Protein AF-A0A2D5ZY08-F1 (afdb_monomer)

Secondary structure (DSSP, 8-state):
---------------------EEEEEE-SS-SSEEEEEEE---TT-BHHHHHHHHHHHTT--EEEETTEEEEETT---GGGGEEEEETTEEEEEEEEEEETTB--SS-GGGSB--TT-EEEEEEEEEEEETTEEEEEEEEGGGT--HHHHSSSSTT----

pLDDT: mean 87.52, std 16.47, range [40.16, 98.56]

Mean predicted aligned error: 8.01 Å

Structure (mmCIF, N/CA/C/O backbone):
data_AF-A0A2D5ZY08-F1
#
_entry.id   AF-A0A2D5ZY08-F1
#
loop_
_atom_site.group_PDB
_atom_site.id
_atom_site.type_symbol
_atom_site.label_atom_id
_atom_site.label_alt_id
_atom_site.label_comp_id
_atom_site.label_asym_id
_atom_site.label_entity_id
_atom_site.label_seq_id
_atom_site.pdbx_PDB_ins_code
_atom_site.Cartn_x
_atom_site.Cartn_y
_atom_site.Cartn_z
_atom_site.occupancy
_atom_site.B_iso_or_equiv
_atom_site.auth_seq_id
_atom_site.auth_comp_id
_atom_site.auth_asym_id
_atom_site.auth_atom_id
_atom_site.pdbx_PDB_model_num
ATOM 1 N N . MET A 1 1 ? -56.291 -23.934 51.535 1.00 43.03 1 MET A N 1
ATOM 2 C CA . MET A 1 1 ? -54.886 -24.110 51.101 1.00 43.03 1 MET A CA 1
ATOM 3 C C . MET A 1 1 ? -54.831 -23.891 49.599 1.00 43.03 1 MET A C 1
ATOM 5 O O . MET A 1 1 ? -55.378 -24.702 48.874 1.00 43.03 1 MET A O 1
ATOM 9 N N . GLY A 1 2 ? -54.254 -22.786 49.134 1.00 42.19 2 GLY A N 1
ATOM 10 C CA . GLY A 1 2 ? -54.136 -22.499 47.702 1.00 42.19 2 GLY A CA 1
ATOM 11 C C . GLY A 1 2 ? -53.189 -21.328 47.495 1.00 42.19 2 GLY A C 1
ATOM 12 O O . GLY A 1 2 ? -53.617 -20.180 47.498 1.00 42.19 2 GLY A O 1
ATOM 13 N N . ARG A 1 3 ? -51.884 -21.609 47.431 1.00 48.00 3 ARG A N 1
ATOM 14 C CA . ARG A 1 3 ? -50.867 -20.598 47.125 1.00 48.00 3 ARG A CA 1
ATOM 15 C C . ARG A 1 3 ? -50.801 -20.447 45.608 1.00 48.00 3 ARG A C 1
ATOM 17 O O . ARG A 1 3 ? -50.308 -21.338 44.925 1.00 48.00 3 ARG A O 1
ATOM 24 N N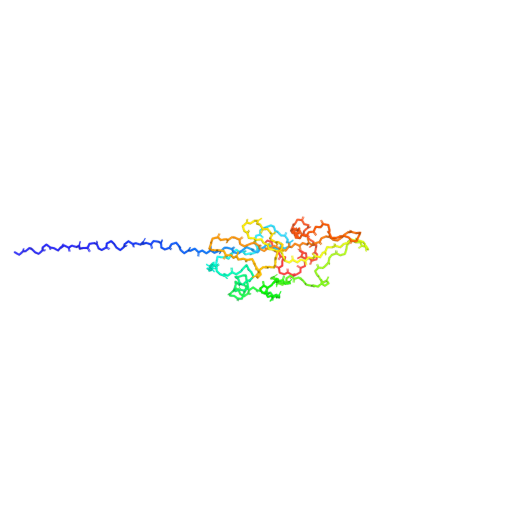 . LEU A 1 4 ? -51.321 -19.329 45.111 1.00 48.19 4 LEU A N 1
ATOM 25 C CA . LEU A 1 4 ? -51.149 -18.886 43.733 1.00 48.19 4 LEU A CA 1
ATOM 26 C C . LEU A 1 4 ? -49.683 -18.448 43.568 1.00 48.19 4 LEU A C 1
ATOM 28 O O . LEU A 1 4 ? -49.260 -17.442 44.135 1.00 48.19 4 LEU A O 1
ATOM 32 N N . LEU A 1 5 ? -48.889 -19.249 42.864 1.00 52.25 5 LEU A N 1
ATOM 33 C CA . LEU A 1 5 ? -47.515 -18.919 42.490 1.00 52.25 5 LEU A CA 1
ATOM 34 C C . LEU A 1 5 ? -47.573 -17.930 41.320 1.00 52.25 5 LEU A C 1
ATOM 36 O O . LEU A 1 5 ? -47.872 -18.310 40.192 1.00 52.25 5 LEU A O 1
ATOM 40 N N . VAL A 1 6 ? -47.336 -16.648 41.600 1.00 54.38 6 VAL A N 1
ATOM 41 C CA . VAL A 1 6 ? -47.184 -15.613 40.571 1.00 54.38 6 VAL A CA 1
ATOM 42 C C . VAL A 1 6 ? -45.759 -15.705 40.030 1.00 54.38 6 VAL A C 1
ATOM 44 O O . VAL A 1 6 ? -44.809 -15.245 40.659 1.00 54.38 6 VAL A O 1
ATOM 47 N N . THR A 1 7 ? -45.597 -16.350 38.878 1.00 60.62 7 THR A N 1
ATOM 48 C CA . THR A 1 7 ? -44.326 -16.398 38.150 1.00 60.62 7 THR A CA 1
ATOM 49 C C . THR A 1 7 ? -44.075 -15.034 37.508 1.00 60.62 7 THR A C 1
ATOM 51 O O . THR A 1 7 ? -44.665 -14.697 36.484 1.00 60.62 7 THR A O 1
ATOM 54 N N . VAL A 1 8 ? -43.211 -14.226 38.122 1.00 59.72 8 VAL A N 1
ATOM 55 C CA . VAL A 1 8 ? -42.710 -12.980 37.529 1.00 59.72 8 VAL A CA 1
ATOM 56 C C . VAL A 1 8 ? -41.759 -13.355 36.391 1.00 59.72 8 VAL A C 1
ATOM 58 O O . VAL A 1 8 ? -40.611 -13.727 36.624 1.00 59.72 8 VAL A O 1
ATOM 61 N N . PHE A 1 9 ? -42.247 -13.299 35.151 1.00 57.72 9 PHE A N 1
ATOM 62 C CA . PHE A 1 9 ? -41.409 -13.385 33.955 1.00 57.72 9 PHE A CA 1
ATOM 63 C C . PHE A 1 9 ? -40.593 -12.091 33.850 1.00 57.72 9 PHE A C 1
ATOM 65 O O . PHE A 1 9 ? -41.078 -11.060 33.385 1.00 57.72 9 PHE A O 1
ATOM 72 N N . LEU A 1 10 ? -39.352 -12.139 34.332 1.00 53.94 10 LEU A N 1
ATOM 73 C CA . LEU A 1 10 ? -38.370 -11.078 34.158 1.00 53.94 10 LEU A CA 1
ATOM 74 C C . LEU A 1 10 ? -37.969 -11.048 32.672 1.00 53.94 10 LEU A C 1
ATOM 76 O O . LEU A 1 10 ? -37.075 -11.772 32.241 1.00 53.94 10 LEU A O 1
ATOM 80 N N . PHE A 1 11 ? -38.670 -10.241 31.873 1.00 56.38 11 PHE A N 1
ATOM 81 C CA . PHE A 1 11 ? -38.268 -9.879 30.512 1.00 56.38 11 PHE A CA 1
ATOM 82 C C . PHE A 1 11 ? -36.993 -9.023 30.605 1.00 56.38 11 PHE A C 1
ATOM 84 O O . PHE A 1 11 ? -37.034 -7.794 30.598 1.00 56.38 11 PHE A O 1
ATOM 91 N N . VAL A 1 12 ? -35.841 -9.680 30.751 1.00 59.50 12 VAL A N 1
ATOM 92 C CA . VAL A 1 12 ? -34.530 -9.059 30.546 1.00 59.50 12 VAL A CA 1
ATOM 93 C C . VAL A 1 12 ? -34.438 -8.763 29.054 1.00 59.50 12 VAL A C 1
ATOM 95 O O . VAL A 1 12 ? -34.112 -9.630 28.246 1.00 59.50 12 VAL A O 1
ATOM 98 N N . GLY A 1 13 ? -34.826 -7.545 28.680 1.00 59.62 13 GLY A N 1
ATOM 99 C CA . GLY A 1 13 ? -34.659 -7.041 27.328 1.00 59.62 13 GLY A CA 1
ATOM 100 C C . GLY A 1 13 ? -33.182 -7.088 26.962 1.00 59.62 13 GLY A C 1
ATOM 101 O O . GLY A 1 13 ? -32.381 -6.330 27.506 1.00 59.62 13 GLY A O 1
ATOM 102 N N . LEU A 1 14 ? -32.825 -7.987 26.044 1.00 58.62 14 LEU A N 1
ATOM 103 C CA . LEU A 1 14 ? -31.557 -7.958 25.327 1.00 58.62 14 LEU A CA 1
ATOM 104 C C . LEU A 1 14 ? -31.530 -6.677 24.490 1.00 58.62 14 LEU A C 1
ATOM 106 O O . LEU A 1 14 ? -31.892 -6.669 23.315 1.00 58.62 14 LEU A O 1
ATOM 110 N N . ALA A 1 15 ? -31.137 -5.568 25.111 1.00 56.47 15 ALA A N 1
ATOM 111 C CA . ALA A 1 15 ? -30.698 -4.401 24.378 1.00 56.47 15 ALA A CA 1
ATOM 112 C C . ALA A 1 15 ? -29.447 -4.828 23.602 1.00 56.47 15 ALA A C 1
ATOM 114 O O . ALA A 1 15 ? -28.365 -4.960 24.174 1.00 56.47 15 ALA A O 1
ATOM 115 N N . SER A 1 16 ? -29.607 -5.116 22.307 1.00 56.06 16 SER A N 1
ATOM 116 C CA . SER A 1 16 ? -28.487 -5.298 21.388 1.00 56.06 16 SER A CA 1
ATOM 117 C C . SER A 1 16 ? -27.681 -4.005 21.368 1.00 56.06 16 SER A C 1
ATOM 119 O O . SER A 1 16 ? -27.991 -3.076 20.623 1.00 56.06 16 SER A O 1
ATOM 121 N N . VAL A 1 17 ? -26.642 -3.940 22.197 1.00 62.38 17 VAL A N 1
ATOM 122 C CA . VAL A 1 17 ? -25.547 -2.992 22.018 1.00 62.38 17 VAL A CA 1
ATOM 123 C C . VAL A 1 17 ? -24.971 -3.286 20.641 1.00 62.38 17 VAL A C 1
ATOM 125 O O . VAL A 1 17 ? -24.296 -4.294 20.440 1.00 62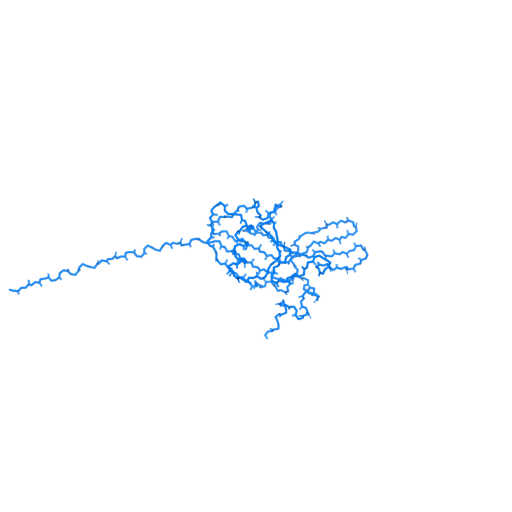.38 17 VAL A O 1
ATOM 128 N N . LYS A 1 18 ? -25.311 -2.445 19.661 1.00 57.12 18 LYS A N 1
ATOM 129 C CA . LYS A 1 18 ? -24.665 -2.469 18.353 1.00 57.12 18 LYS A CA 1
ATOM 130 C C . LYS A 1 18 ? -23.228 -2.019 18.579 1.00 57.12 18 LYS A C 1
ATOM 132 O O . LYS A 1 18 ? -22.954 -0.823 18.605 1.00 57.12 18 LYS A O 1
ATOM 137 N N . ALA A 1 19 ? -22.341 -2.980 18.821 1.00 66.94 19 ALA A N 1
ATOM 138 C CA . ALA A 1 19 ? -20.913 -2.740 18.772 1.00 66.94 19 ALA A CA 1
ATOM 139 C C . ALA A 1 19 ? -20.612 -2.201 17.373 1.00 66.94 19 ALA A C 1
ATOM 141 O O . ALA A 1 19 ? -20.900 -2.854 16.373 1.00 66.94 19 ALA A O 1
ATOM 142 N N . SER A 1 20 ? -20.153 -0.958 17.319 1.00 68.31 20 SER A N 1
ATOM 143 C CA . SER A 1 20 ? -19.713 -0.352 16.080 1.00 68.31 20 SER A CA 1
ATOM 144 C C . SER A 1 20 ? -18.218 -0.557 15.932 1.00 68.31 20 SER A C 1
ATOM 146 O O . SER A 1 20 ? -17.451 -0.285 16.859 1.00 68.31 20 SER A O 1
ATOM 148 N N . ALA A 1 21 ? -17.819 -1.011 14.757 1.00 84.00 21 ALA A N 1
ATOM 149 C CA . ALA A 1 21 ? -16.439 -1.236 14.401 1.00 84.00 21 ALA A CA 1
ATOM 150 C C . ALA A 1 21 ? -16.162 -0.651 13.016 1.00 84.00 21 ALA A C 1
ATOM 152 O O . ALA A 1 21 ? -17.068 -0.504 12.196 1.00 84.00 21 ALA A O 1
ATOM 153 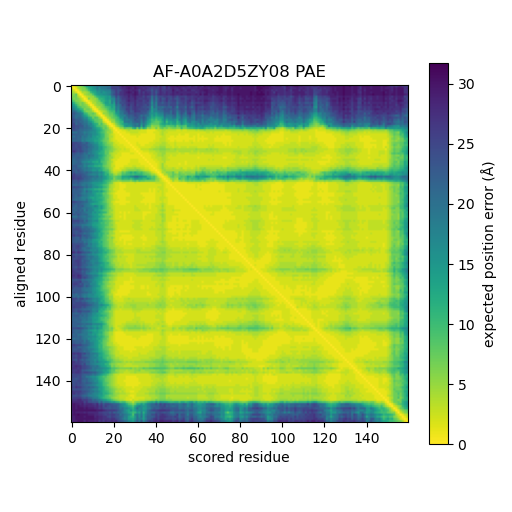N N . ALA A 1 22 ? -14.908 -0.284 12.785 1.00 92.06 22 ALA A N 1
ATOM 154 C CA . ALA A 1 22 ? -14.397 -0.011 11.454 1.00 92.06 22 ALA A CA 1
ATOM 155 C C . ALA A 1 22 ? -13.989 -1.330 10.785 1.00 92.06 22 ALA A C 1
ATOM 157 O O . ALA A 1 22 ? -13.690 -2.324 11.457 1.00 92.06 22 ALA A O 1
ATOM 158 N N . TRP A 1 23 ? -13.921 -1.324 9.458 1.00 95.44 23 TRP A N 1
ATOM 159 C CA . TRP A 1 23 ? -13.439 -2.462 8.678 1.00 95.44 23 TRP A CA 1
ATOM 160 C C . TRP A 1 23 ? -12.138 -2.108 7.984 1.00 95.44 23 TRP A C 1
ATOM 162 O O . TRP A 1 23 ? -12.066 -1.096 7.294 1.00 95.44 23 TRP A O 1
ATOM 172 N N . ILE A 1 24 ? -11.132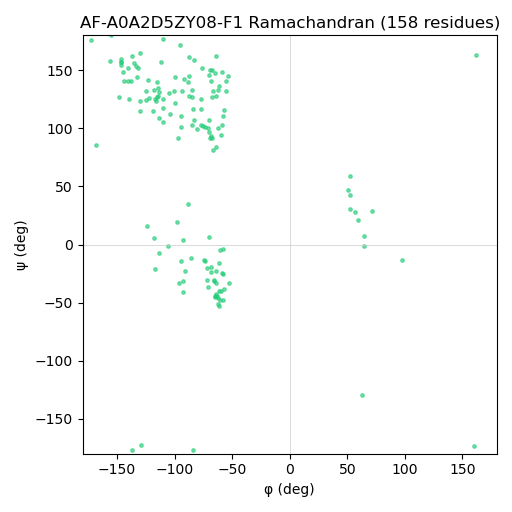 -2.970 8.109 1.00 97.31 24 ILE A N 1
ATOM 173 C CA . ILE A 1 24 ? -9.892 -2.877 7.339 1.00 97.31 24 ILE A CA 1
ATOM 174 C C . ILE A 1 24 ? -9.845 -4.014 6.332 1.00 97.31 24 ILE A C 1
ATOM 176 O O . ILE A 1 24 ? -9.954 -5.184 6.691 1.00 97.31 24 ILE A O 1
ATOM 180 N N . THR A 1 25 ? -9.674 -3.668 5.065 1.00 98.38 25 THR A N 1
ATOM 181 C CA . THR A 1 25 ? -9.523 -4.616 3.960 1.00 98.38 25 THR A CA 1
ATOM 182 C C . THR A 1 25 ? -8.124 -4.495 3.382 1.00 98.38 25 THR A C 1
ATOM 184 O O . THR A 1 25 ? -7.673 -3.385 3.119 1.00 98.38 25 THR A O 1
ATOM 187 N N . PHE A 1 26 ? -7.462 -5.622 3.129 1.00 98.31 26 PHE A N 1
ATOM 188 C CA . PHE A 1 26 ? -6.176 -5.647 2.429 1.00 98.31 26 PHE A CA 1
ATOM 189 C C . PHE A 1 26 ? -6.319 -6.366 1.091 1.00 98.31 26 PHE A C 1
ATOM 191 O O . PHE A 1 26 ? -6.774 -7.509 1.053 1.00 98.31 26 PHE A O 1
ATOM 198 N N . VAL A 1 27 ? -5.905 -5.727 -0.001 1.00 98.06 27 VAL A N 1
ATOM 199 C CA . VAL A 1 27 ? -5.916 -6.292 -1.358 1.00 98.06 27 VAL A CA 1
ATOM 200 C C . VAL A 1 27 ? -4.486 -6.403 -1.877 1.00 98.06 27 VAL A C 1
ATOM 202 O O . VAL A 1 27 ? -3.738 -5.429 -1.911 1.00 98.06 27 VAL A O 1
ATOM 205 N N . GLY A 1 28 ? -4.101 -7.617 -2.265 1.00 96.56 28 GLY A N 1
ATOM 206 C CA . GLY A 1 28 ? -2.748 -7.929 -2.713 1.00 96.56 28 GLY A CA 1
ATOM 207 C C . GLY A 1 28 ? -2.488 -7.625 -4.196 1.00 96.56 28 GLY A C 1
ATOM 208 O O . GLY A 1 28 ? -3.369 -7.155 -4.917 1.00 96.56 28 GLY A O 1
ATOM 209 N N . PRO A 1 29 ? -1.278 -7.947 -4.684 1.00 95.69 29 PRO A N 1
ATOM 210 C CA . PRO A 1 29 ? -0.852 -7.632 -6.048 1.00 95.69 29 PRO A CA 1
ATOM 211 C C . PRO A 1 29 ? -1.460 -8.486 -7.167 1.00 95.69 29 PRO A C 1
ATOM 213 O O . PRO A 1 29 ? -1.286 -8.137 -8.331 1.00 95.69 29 PRO A O 1
ATOM 216 N N . CYS A 1 30 ? -2.118 -9.609 -6.864 1.00 94.75 30 CYS A N 1
ATOM 217 C CA . CYS A 1 30 ? -2.392 -10.655 -7.866 1.00 94.75 30 CYS A CA 1
ATOM 218 C C . CYS A 1 30 ? -3.875 -10.913 -8.155 1.00 94.75 30 CYS A C 1
ATOM 220 O O . CYS A 1 30 ? -4.217 -11.449 -9.213 1.00 94.75 30 CYS A O 1
ATOM 222 N N . ASP A 1 31 ? -4.764 -10.530 -7.241 1.00 93.94 31 ASP A N 1
ATOM 223 C CA . ASP A 1 31 ? -6.208 -10.745 -7.342 1.00 93.94 31 ASP A CA 1
ATOM 224 C C . ASP A 1 31 ? -6.939 -9.547 -6.719 1.00 93.94 31 ASP A C 1
ATOM 226 O O . ASP A 1 31 ? -6.439 -8.933 -5.779 1.00 93.94 31 ASP A O 1
ATOM 230 N N . GLN A 1 32 ? -8.118 -9.214 -7.246 1.00 94.50 32 GLN A N 1
ATOM 231 C CA . GLN A 1 32 ? -8.993 -8.192 -6.668 1.00 94.50 32 GLN A CA 1
ATOM 232 C C . GLN A 1 32 ? -9.637 -8.674 -5.357 1.00 94.50 32 GLN A C 1
ATOM 234 O O . GLN A 1 32 ? -10.102 -7.865 -4.553 1.00 94.50 32 GLN A O 1
ATOM 239 N N . ARG A 1 33 ? -9.683 -9.992 -5.127 1.00 95.94 33 ARG A N 1
ATOM 240 C CA . ARG A 1 33 ? -10.167 -10.571 -3.873 1.00 95.94 33 ARG A CA 1
ATOM 241 C C . ARG A 1 33 ? -9.284 -10.129 -2.698 1.00 95.94 33 ARG A C 1
ATOM 243 O O . ARG A 1 33 ? -8.060 -10.251 -2.791 1.00 95.94 33 ARG A O 1
ATOM 250 N N . PRO A 1 34 ? -9.882 -9.685 -1.578 1.00 96.50 34 PRO A N 1
ATOM 251 C CA . PRO A 1 34 ? -9.125 -9.362 -0.379 1.00 96.50 34 PRO A CA 1
ATOM 252 C C . PRO A 1 34 ? -8.260 -10.528 0.102 1.00 96.50 34 PRO A C 1
ATOM 254 O O . PRO A 1 34 ? -8.694 -11.684 0.113 1.00 96.50 34 PRO A O 1
ATOM 257 N N . LEU A 1 35 ? -7.050 -10.204 0.554 1.00 95.75 35 LEU A N 1
ATOM 258 C CA . LEU A 1 35 ? -6.208 -11.104 1.338 1.00 95.75 35 LEU A CA 1
ATOM 259 C C . LEU A 1 35 ? -6.873 -11.391 2.684 1.00 95.75 35 LEU A C 1
ATOM 261 O O . LEU A 1 35 ? -6.942 -12.545 3.103 1.00 95.75 35 LEU A O 1
ATOM 265 N N . THR A 1 36 ? -7.390 -10.338 3.323 1.00 96.38 36 THR A N 1
ATOM 266 C CA . THR A 1 36 ? -8.164 -10.412 4.562 1.00 96.38 36 THR A CA 1
ATOM 267 C C . THR A 1 36 ? -9.074 -9.192 4.717 1.00 96.38 36 THR A C 1
ATOM 269 O O . THR A 1 36 ? -8.828 -8.134 4.125 1.00 96.38 36 THR A O 1
ATOM 272 N N . VAL A 1 37 ? -10.123 -9.361 5.521 1.00 97.19 37 VAL A N 1
ATOM 273 C CA . VAL A 1 37 ? -11.041 -8.311 5.971 1.00 97.19 37 VAL A CA 1
ATOM 274 C C . VAL A 1 37 ? -11.161 -8.451 7.483 1.00 97.19 37 VAL A C 1
ATOM 276 O O . VAL A 1 37 ? -11.499 -9.527 7.972 1.00 97.19 37 VAL A O 1
ATOM 279 N N . ILE A 1 38 ? -10.856 -7.387 8.219 1.00 95.69 38 ILE A N 1
ATOM 280 C CA . ILE A 1 38 ? -10.793 -7.399 9.681 1.00 95.69 38 ILE A CA 1
ATOM 281 C C . ILE A 1 38 ? -11.709 -6.311 10.221 1.00 95.69 38 ILE A C 1
ATOM 283 O O . ILE A 1 38 ? -11.572 -5.139 9.877 1.00 95.69 38 ILE A O 1
ATOM 287 N N . GLU A 1 39 ? -12.629 -6.709 11.088 1.00 94.25 39 GLU A N 1
ATOM 288 C CA . GLU A 1 39 ? -13.436 -5.794 11.883 1.00 94.25 39 GLU A CA 1
ATOM 289 C C . GLU A 1 39 ? -12.657 -5.397 13.142 1.00 94.25 39 GLU A C 1
ATOM 291 O O . GLU A 1 39 ? -12.054 -6.240 13.814 1.00 94.25 39 GLU A O 1
ATOM 296 N N . THR A 1 40 ? -12.616 -4.104 13.456 1.00 90.25 40 THR A N 1
ATOM 297 C CA . THR A 1 40 ? -11.873 -3.602 14.611 1.00 90.25 40 THR A CA 1
ATOM 298 C C . THR A 1 40 ? -12.593 -2.435 15.278 1.00 90.25 40 THR A C 1
ATOM 300 O O . THR A 1 40 ? -13.120 -1.565 14.583 1.00 90.25 40 THR A O 1
ATO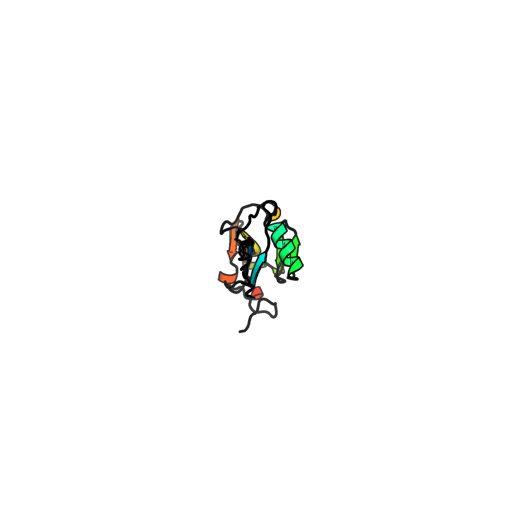M 303 N N . PRO A 1 41 ? -12.600 -2.357 16.621 1.00 86.06 41 PRO A N 1
ATOM 304 C CA . PRO A 1 41 ? -13.068 -1.160 17.304 1.00 86.06 41 PRO A CA 1
ATOM 305 C C . PRO A 1 41 ? -12.293 0.062 16.803 1.00 86.06 41 PRO A C 1
ATOM 307 O O . PRO A 1 41 ? -11.064 0.024 16.718 1.00 86.06 41 PRO A O 1
ATOM 310 N N . ALA A 1 42 ? -13.019 1.127 16.477 1.00 81.06 42 ALA A N 1
ATOM 311 C CA . ALA A 1 42 ? -12.450 2.430 16.169 1.00 81.06 42 ALA A CA 1
ATOM 312 C C . ALA A 1 42 ? -12.959 3.442 17.196 1.00 81.06 42 ALA A C 1
ATOM 314 O O . ALA A 1 42 ? -14.152 3.491 17.515 1.00 81.06 42 ALA A O 1
ATOM 315 N N . HIS A 1 43 ? -12.039 4.239 17.727 1.00 78.25 43 HIS A N 1
ATOM 316 C CA . HIS A 1 43 ? -12.360 5.404 18.538 1.00 78.25 43 HIS A CA 1
ATOM 317 C C . HIS A 1 43 ? -12.245 6.637 17.644 1.00 78.25 43 HIS A C 1
ATOM 319 O O . HIS A 1 43 ? -11.359 6.691 16.799 1.00 78.25 43 HIS A O 1
ATOM 325 N N . SER A 1 44 ? -13.101 7.640 17.845 1.00 66.25 44 SER A N 1
ATOM 326 C CA . SER A 1 44 ? -13.168 8.848 17.003 1.00 66.25 44 SER A CA 1
ATOM 327 C C . SER A 1 44 ? -11.880 9.688 16.968 1.00 66.25 44 SER A C 1
ATOM 329 O O . SER A 1 44 ? -11.816 10.686 16.261 1.00 66.25 44 SER A O 1
ATOM 331 N N . THR A 1 45 ? -10.868 9.330 17.759 1.00 77.62 45 THR A N 1
ATOM 332 C CA . THR A 1 45 ? -9.559 9.993 17.821 1.00 77.62 45 THR A CA 1
ATOM 333 C C . THR A 1 45 ? -8.443 9.190 17.152 1.00 77.62 45 THR A C 1
ATOM 335 O O . THR A 1 45 ? -7.296 9.627 17.170 1.00 77.62 45 THR A O 1
ATOM 338 N N . SER A 1 46 ? -8.728 8.000 16.621 1.00 89.38 46 SER A N 1
ATOM 339 C CA . SER A 1 46 ? -7.716 7.142 16.004 1.00 89.38 46 SER A CA 1
ATOM 340 C C . SER A 1 46 ? -7.550 7.469 14.518 1.00 89.38 46 SER A C 1
ATOM 342 O O . SER A 1 46 ? -8.526 7.703 13.810 1.00 89.38 46 SER A O 1
ATOM 344 N N . SER A 1 47 ? -6.308 7.471 14.036 1.00 96.06 47 SER A N 1
ATOM 345 C CA . SER A 1 47 ? -5.993 7.656 12.617 1.00 96.06 47 SER A CA 1
ATOM 346 C C . SER A 1 47 ? -6.014 6.332 11.849 1.00 96.06 47 SER A C 1
ATOM 348 O O . SER A 1 47 ? -5.890 5.254 12.442 1.00 96.06 47 SER A O 1
ATOM 350 N N . ALA A 1 48 ? -6.118 6.387 10.519 1.00 96.69 48 ALA A N 1
ATOM 351 C CA . ALA A 1 48 ? -6.051 5.200 9.666 1.00 96.69 48 ALA A CA 1
ATOM 352 C C . ALA A 1 48 ? -4.743 4.423 9.886 1.00 96.69 48 ALA A C 1
ATOM 354 O O . ALA A 1 48 ? -4.751 3.190 9.945 1.00 96.69 48 ALA A O 1
ATOM 355 N N . GLY A 1 49 ? -3.637 5.144 10.076 1.00 97.56 49 GLY A N 1
ATOM 356 C CA . GLY A 1 49 ? -2.326 4.593 10.406 1.00 97.56 49 GLY A CA 1
ATOM 357 C C . GLY A 1 49 ? -2.307 3.837 11.731 1.00 97.56 49 GLY A C 1
ATOM 358 O O . GLY A 1 49 ? -1.921 2.667 11.758 1.00 97.56 49 GLY A O 1
ATOM 359 N N . ALA A 1 50 ? -2.777 4.473 12.808 1.00 96.88 50 ALA A N 1
ATOM 360 C CA . ALA A 1 50 ? -2.804 3.890 14.150 1.00 96.88 50 ALA A CA 1
ATOM 361 C C . ALA A 1 50 ? -3.660 2.618 14.214 1.00 96.88 50 ALA A C 1
ATOM 363 O O . ALA A 1 50 ? -3.217 1.581 14.717 1.00 96.88 50 ALA A O 1
ATOM 364 N N . ILE A 1 51 ? -4.875 2.666 13.652 1.00 95.94 51 ILE A N 1
ATOM 365 C CA . ILE A 1 51 ? -5.774 1.503 13.639 1.00 95.94 51 ILE A CA 1
ATOM 366 C C . ILE A 1 51 ? -5.157 0.373 12.806 1.00 95.94 51 ILE A C 1
ATOM 368 O O . ILE A 1 51 ? -5.177 -0.784 13.231 1.00 95.94 51 ILE A O 1
ATOM 372 N N . THR A 1 52 ? -4.569 0.688 11.648 1.00 97.69 52 THR A N 1
ATOM 373 C CA . THR A 1 52 ? -3.920 -0.323 10.800 1.00 97.69 52 THR A CA 1
ATOM 374 C C . THR A 1 52 ? -2.751 -0.985 11.525 1.00 97.69 52 THR A C 1
ATOM 376 O O . THR A 1 52 ? -2.676 -2.212 11.543 1.00 97.69 52 THR A O 1
ATOM 379 N N . LEU A 1 53 ? -1.876 -0.208 12.174 1.00 97.94 53 LEU A N 1
ATOM 380 C CA . LEU A 1 53 ? -0.736 -0.741 12.924 1.00 97.94 53 LEU A CA 1
ATOM 381 C C . LEU A 1 53 ? -1.193 -1.704 14.029 1.00 97.94 53 LEU A C 1
ATOM 383 O O . LEU A 1 53 ? -0.688 -2.824 14.116 1.00 97.94 53 LEU A O 1
ATOM 387 N N . ALA A 1 54 ? -2.195 -1.305 14.818 1.00 96.25 54 ALA A N 1
ATOM 388 C CA . ALA A 1 54 ? -2.756 -2.147 15.871 1.00 96.25 54 ALA A CA 1
ATOM 389 C C . ALA A 1 54 ? -3.361 -3.448 15.313 1.00 96.25 54 ALA A C 1
ATOM 391 O O . ALA A 1 54 ? -3.187 -4.521 15.896 1.00 96.25 54 ALA A O 1
ATOM 392 N N . VAL A 1 55 ? -4.048 -3.375 14.167 1.00 96.69 55 VAL A N 1
ATOM 393 C CA . VAL A 1 55 ? -4.613 -4.551 13.489 1.00 96.69 55 VAL A CA 1
ATOM 394 C C . VAL A 1 55 ? -3.520 -5.497 13.001 1.00 96.69 55 VAL A C 1
ATOM 396 O O . VAL A 1 55 ? -3.641 -6.702 13.225 1.00 96.69 55 VAL A O 1
ATOM 399 N N . LEU A 1 56 ? -2.463 -4.980 12.372 1.00 97.94 56 LEU A N 1
ATOM 400 C CA . LEU A 1 56 ? -1.354 -5.795 11.872 1.00 97.94 56 LEU A CA 1
ATOM 401 C C . LEU A 1 56 ? -0.617 -6.501 13.018 1.00 97.94 56 LEU A C 1
ATOM 403 O O . LEU A 1 56 ? -0.385 -7.705 12.932 1.00 97.94 56 LEU A O 1
ATOM 407 N N . GLN A 1 57 ? -0.339 -5.785 14.114 1.00 97.56 57 GLN A N 1
ATOM 408 C CA . GLN A 1 57 ? 0.293 -6.344 15.315 1.00 97.56 57 GLN A CA 1
ATOM 409 C C . GLN A 1 57 ? -0.570 -7.427 15.973 1.00 97.56 57 GLN A C 1
ATOM 411 O O . GLN A 1 57 ? -0.091 -8.532 16.211 1.00 97.56 57 GLN A O 1
ATOM 416 N N . ARG A 1 58 ? -1.853 -7.139 16.233 1.00 96.62 58 ARG A N 1
ATOM 417 C CA . ARG A 1 58 ? -2.778 -8.085 16.884 1.00 96.62 58 ARG A CA 1
ATOM 418 C C . ARG A 1 58 ? -3.031 -9.338 16.047 1.00 96.62 58 ARG A C 1
ATOM 420 O O . ARG A 1 58 ? -3.295 -10.394 16.609 1.00 96.62 58 ARG A O 1
ATOM 427 N N . SER A 1 59 ? -3.020 -9.202 14.723 1.00 96.19 59 SER A N 1
ATOM 428 C CA . SER A 1 59 ? -3.312 -10.304 13.797 1.00 96.19 59 SER A CA 1
ATOM 429 C C . SER A 1 59 ? -2.055 -11.048 13.343 1.00 96.19 59 SER A C 1
ATOM 431 O O . SER A 1 59 ? -2.163 -11.908 12.475 1.00 96.19 59 SER A O 1
ATOM 433 N N . GLU A 1 60 ? -0.882 -10.684 13.875 1.00 97.31 60 GLU A N 1
ATOM 434 C CA . GLU A 1 60 ? 0.422 -11.259 13.516 1.00 97.31 60 GLU A CA 1
ATOM 435 C C . GLU A 1 60 ? 0.696 -11.246 11.998 1.00 97.31 60 GLU A C 1
ATOM 437 O O . GLU A 1 60 ? 1.387 -12.106 11.451 1.00 97.31 60 GLU A O 1
ATOM 442 N N . ILE A 1 61 ? 0.153 -10.249 11.289 1.00 96.75 61 ILE A N 1
ATOM 443 C CA . ILE A 1 61 ? 0.408 -10.066 9.858 1.00 96.75 61 ILE A CA 1
ATOM 444 C C . ILE A 1 61 ? 1.801 -9.447 9.727 1.00 96.75 61 ILE A C 1
ATOM 446 O O . ILE A 1 61 ? 2.028 -8.392 10.311 1.00 96.75 61 ILE A O 1
ATOM 450 N N . PRO A 1 62 ? 2.737 -10.032 8.959 1.00 97.00 62 PRO A N 1
ATOM 451 C CA . PRO A 1 62 ? 4.078 -9.476 8.833 1.00 97.00 62 PRO A CA 1
ATOM 452 C C . PRO A 1 62 ? 4.037 -8.127 8.108 1.00 97.00 62 PRO A C 1
ATOM 454 O O . PRO A 1 62 ? 3.419 -8.004 7.045 1.00 97.00 62 PRO A O 1
ATOM 457 N N . PHE A 1 63 ? 4.717 -7.124 8.663 1.00 98.12 63 PHE A N 1
ATOM 458 C CA . PHE A 1 63 ? 4.789 -5.782 8.091 1.00 98.12 63 PHE A CA 1
ATOM 459 C C . PHE A 1 63 ? 6.135 -5.100 8.365 1.00 98.12 63 PHE A C 1
ATOM 461 O O . PHE A 1 63 ? 6.856 -5.456 9.295 1.00 98.12 63 PHE A O 1
ATOM 468 N N . VAL A 1 64 ? 6.445 -4.084 7.558 1.00 98.25 64 VAL A N 1
ATOM 469 C CA . VAL A 1 64 ? 7.535 -3.123 7.776 1.00 98.25 64 VAL A CA 1
ATOM 470 C C . VAL A 1 64 ? 6.950 -1.728 7.605 1.00 98.25 64 VAL A C 1
ATOM 472 O O . VAL A 1 64 ? 6.510 -1.374 6.510 1.00 98.25 64 VAL A O 1
ATOM 475 N N . GLY A 1 65 ? 6.921 -0.938 8.675 1.00 97.69 65 GLY A N 1
ATOM 476 C CA . GLY A 1 65 ? 6.344 0.403 8.644 1.00 97.69 65 GLY A CA 1
ATOM 477 C C . GLY A 1 65 ? 5.969 0.943 10.015 1.00 97.69 65 GLY A C 1
ATOM 478 O O . GLY A 1 65 ? 6.256 0.333 11.046 1.00 97.69 65 GLY A O 1
ATOM 479 N N . THR A 1 66 ? 5.312 2.095 9.998 1.00 98.19 66 THR A N 1
ATOM 480 C CA . THR A 1 66 ? 4.775 2.797 11.169 1.00 98.19 66 THR A CA 1
ATOM 481 C C . THR A 1 66 ? 3.375 3.316 10.840 1.00 98.19 66 THR A C 1
ATOM 483 O O . THR A 1 66 ? 2.867 3.112 9.739 1.00 98.19 66 THR A O 1
ATOM 486 N N . GLU A 1 67 ? 2.738 4.034 11.762 1.00 97.88 67 GLU A N 1
ATOM 487 C CA . GLU A 1 67 ? 1.451 4.688 11.488 1.00 97.88 67 GLU A CA 1
ATOM 488 C C . GLU A 1 67 ? 1.529 5.679 10.312 1.00 97.88 67 GLU A C 1
ATOM 490 O O . GLU A 1 67 ? 0.527 5.927 9.643 1.00 97.88 67 GLU A O 1
ATOM 495 N N . GLN A 1 68 ? 2.716 6.226 10.016 1.00 98.00 68 GLN A N 1
ATOM 496 C CA . GLN A 1 68 ? 2.914 7.111 8.869 1.00 98.00 68 GLN A CA 1
ATOM 497 C C . GLN A 1 68 ? 2.788 6.379 7.529 1.00 98.00 68 GLN A C 1
ATOM 499 O O . GLN A 1 68 ? 2.495 7.012 6.521 1.00 98.00 68 GLN A O 1
ATOM 504 N N . GLY A 1 69 ? 2.994 5.064 7.493 1.00 97.69 69 GLY A N 1
ATOM 505 C CA . GLY A 1 69 ? 2.896 4.281 6.271 1.00 97.69 69 GLY A CA 1
ATOM 506 C C . GLY A 1 69 ? 3.589 2.9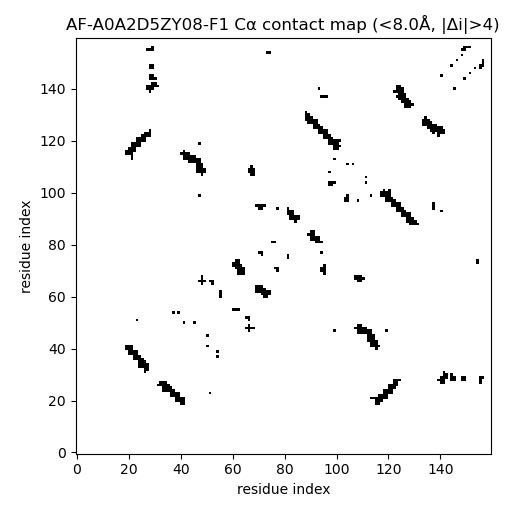30 6.379 1.00 97.69 69 GLY A C 1
ATOM 507 O O . GLY A 1 69 ? 4.439 2.696 7.242 1.00 97.69 69 GLY A O 1
ATOM 508 N N . PHE A 1 70 ? 3.237 2.039 5.456 1.00 98.25 70 PHE A N 1
ATOM 509 C CA . PHE A 1 70 ? 3.739 0.671 5.424 1.00 98.25 70 PHE A CA 1
ATOM 510 C C . PHE A 1 70 ? 4.498 0.419 4.127 1.00 98.25 70 PHE A C 1
ATOM 512 O O . PHE A 1 70 ? 3.922 0.420 3.042 1.00 98.25 70 PHE A O 1
ATOM 519 N N . ALA A 1 71 ? 5.803 0.181 4.248 1.00 97.06 71 ALA A N 1
ATOM 520 C CA . ALA A 1 71 ? 6.637 -0.237 3.128 1.00 97.06 71 ALA A CA 1
ATOM 521 C C . ALA A 1 71 ? 6.311 -1.681 2.718 1.00 97.06 71 ALA A C 1
ATOM 523 O O . ALA A 1 71 ? 6.295 -2.005 1.533 1.00 97.06 71 ALA A O 1
ATOM 524 N N . SER A 1 72 ? 6.008 -2.543 3.694 1.00 97.75 72 SER A N 1
ATOM 525 C CA . SER A 1 72 ? 5.630 -3.935 3.456 1.00 97.75 72 SER A CA 1
ATOM 526 C C . SER A 1 72 ? 4.471 -4.362 4.345 1.00 97.75 72 SER A C 1
ATOM 528 O O . SER A 1 72 ? 4.436 -4.018 5.524 1.00 97.75 72 SER A O 1
ATOM 530 N N . ILE A 1 73 ? 3.554 -5.146 3.782 1.00 97.88 73 ILE A N 1
ATOM 531 C CA . ILE A 1 73 ? 2.491 -5.881 4.476 1.00 97.88 73 ILE A CA 1
ATOM 532 C C . ILE A 1 73 ? 2.393 -7.238 3.772 1.00 97.88 73 ILE A C 1
ATOM 534 O O . ILE A 1 73 ? 2.537 -7.302 2.552 1.00 97.88 73 ILE A O 1
ATOM 538 N N . PHE A 1 74 ? 2.193 -8.329 4.514 1.00 96.06 74 PHE A N 1
ATOM 539 C CA . PHE A 1 74 ? 2.217 -9.704 3.983 1.00 96.06 74 PHE A CA 1
ATOM 540 C C . PHE A 1 74 ? 3.556 -10.091 3.327 1.00 96.06 74 PHE A C 1
ATOM 542 O O . PHE A 1 74 ? 3.609 -11.007 2.512 1.00 96.06 74 PHE A O 1
ATOM 549 N N . GLY A 1 75 ? 4.647 -9.391 3.658 1.00 93.88 75 GLY A N 1
ATOM 550 C CA . GLY A 1 75 ? 5.962 -9.647 3.068 1.00 93.88 75 GLY A CA 1
ATOM 551 C C . GLY A 1 75 ? 6.086 -9.212 1.605 1.00 93.88 75 GLY A C 1
ATOM 552 O O . GLY A 1 75 ? 6.856 -9.811 0.857 1.00 93.88 75 GLY A O 1
ATOM 553 N N . THR A 1 76 ? 5.337 -8.192 1.167 1.00 95.19 76 THR A N 1
ATOM 554 C CA . THR A 1 76 ? 5.583 -7.563 -0.141 1.00 95.19 76 THR A CA 1
ATOM 555 C C . THR A 1 76 ? 7.010 -7.011 -0.216 1.00 95.19 76 THR A C 1
ATOM 557 O O . THR A 1 76 ? 7.525 -6.553 0.813 1.00 95.19 76 THR A O 1
ATOM 560 N N . PRO A 1 77 ? 7.640 -7.002 -1.404 1.00 94.94 77 PRO A N 1
ATOM 561 C CA . PRO A 1 77 ? 8.984 -6.462 -1.562 1.00 94.94 77 PRO A CA 1
ATOM 562 C C . PRO A 1 77 ? 9.029 -4.960 -1.267 1.00 94.94 77 PRO A C 1
ATOM 564 O O . PRO A 1 77 ? 7.999 -4.276 -1.264 1.00 94.94 77 PRO A O 1
ATOM 567 N N . THR A 1 78 ? 10.240 -4.459 -1.030 1.00 94.06 78 THR A N 1
ATOM 568 C CA . THR A 1 78 ? 10.529 -3.052 -0.736 1.00 94.06 78 THR A CA 1
ATOM 569 C C . THR A 1 78 ? 11.765 -2.583 -1.504 1.00 94.06 78 THR A C 1
ATOM 571 O O . THR A 1 78 ? 12.577 -3.387 -1.962 1.00 94.06 78 THR A O 1
ATOM 574 N N . GLY A 1 79 ? 11.930 -1.265 -1.632 1.00 92.75 79 GLY A N 1
ATOM 575 C CA . GLY A 1 79 ? 13.108 -0.675 -2.267 1.00 92.75 79 GLY A CA 1
ATOM 576 C C . GLY A 1 79 ? 13.239 -1.074 -3.738 1.00 92.75 79 GLY A C 1
ATOM 577 O O . GLY A 1 79 ? 12.295 -0.940 -4.511 1.00 92.75 79 GLY A O 1
ATOM 578 N N . MET A 1 80 ? 14.420 -1.553 -4.132 1.00 91.94 80 MET A N 1
ATOM 579 C CA . MET A 1 80 ? 14.679 -1.967 -5.517 1.00 91.94 80 MET A CA 1
ATOM 580 C C . MET A 1 80 ? 13.854 -3.191 -5.932 1.00 91.94 80 MET A C 1
ATOM 582 O O . MET A 1 80 ? 13.454 -3.282 -7.089 1.00 91.94 80 MET A O 1
ATOM 586 N N . ASP A 1 81 ? 13.546 -4.090 -4.994 1.00 92.94 81 ASP A N 1
ATOM 587 C CA . ASP A 1 81 ? 12.792 -5.319 -5.273 1.00 92.94 81 ASP A CA 1
ATOM 588 C C . ASP A 1 81 ? 11.301 -5.044 -5.529 1.00 92.94 81 ASP A C 1
ATOM 590 O O . ASP A 1 81 ? 10.575 -5.910 -6.019 1.00 92.94 81 ASP A O 1
ATOM 594 N N . SER A 1 82 ? 10.822 -3.839 -5.198 1.00 94.44 82 SER A N 1
ATOM 595 C CA . SER A 1 82 ? 9.469 -3.371 -5.507 1.00 94.44 82 SER A CA 1
ATOM 596 C C . SER A 1 82 ? 9.417 -2.501 -6.764 1.00 94.44 82 SER A C 1
ATOM 598 O O . SER A 1 82 ? 8.461 -1.746 -6.936 1.00 94.44 82 SER A O 1
ATOM 600 N N . MET A 1 83 ? 10.419 -2.569 -7.643 1.00 95.00 83 MET A N 1
ATOM 601 C CA . MET A 1 83 ? 10.425 -1.830 -8.908 1.00 95.00 83 MET A CA 1
ATOM 602 C C . MET A 1 83 ? 10.385 -2.753 -10.126 1.00 95.00 83 MET A C 1
ATOM 604 O O . MET A 1 83 ? 11.063 -3.775 -10.181 1.00 95.00 83 MET A O 1
ATOM 608 N N . GLU A 1 84 ? 9.609 -2.357 -11.134 1.00 95.25 84 GLU A N 1
ATOM 609 C CA . GLU A 1 84 ? 9.584 -2.980 -12.461 1.00 95.25 84 GLU A CA 1
ATOM 610 C C . GLU A 1 84 ? 10.135 -1.976 -13.473 1.00 95.25 84 GLU A C 1
ATOM 612 O O . GLU A 1 84 ? 9.489 -0.972 -13.776 1.00 95.25 84 GLU A O 1
ATOM 617 N N . VAL A 1 85 ? 11.339 -2.236 -13.983 1.00 95.25 85 VAL A N 1
ATOM 618 C CA . VAL A 1 85 ? 11.946 -1.442 -15.058 1.00 95.25 85 VAL A CA 1
ATOM 619 C C . VAL A 1 85 ? 11.417 -1.963 -16.391 1.00 95.25 85 VAL A C 1
ATOM 621 O O . VAL A 1 85 ? 11.648 -3.120 -16.741 1.00 95.25 85 VAL A O 1
ATOM 624 N N . ILE A 1 86 ? 10.685 -1.118 -17.117 1.00 95.38 86 ILE A N 1
ATOM 625 C CA . ILE A 1 86 ? 10.091 -1.456 -18.418 1.00 95.38 86 ILE A CA 1
ATOM 626 C C . ILE A 1 86 ? 11.048 -1.051 -19.550 1.00 95.38 86 ILE A C 1
ATOM 628 O O . ILE A 1 86 ? 11.224 -1.804 -20.508 1.00 95.38 86 ILE A O 1
ATOM 632 N N . SER A 1 87 ? 11.677 0.119 -19.429 1.00 97.00 87 SER A N 1
ATOM 633 C CA . SER A 1 87 ? 12.696 0.661 -20.340 1.00 97.00 87 SER A CA 1
ATOM 634 C C . SER A 1 87 ? 13.592 1.663 -19.599 1.00 97.00 87 SER A C 1
ATOM 636 O O . SER A 1 87 ? 13.373 1.948 -18.423 1.00 97.00 87 SER A O 1
ATOM 638 N N . ASP A 1 88 ? 14.574 2.243 -20.297 1.00 95.69 88 ASP A N 1
ATOM 639 C CA . ASP A 1 88 ? 15.458 3.290 -19.757 1.00 95.69 88 ASP A CA 1
ATOM 640 C C . ASP A 1 88 ? 14.699 4.545 -19.279 1.00 95.69 88 ASP A C 1
ATOM 642 O O . ASP A 1 88 ? 15.194 5.289 -18.434 1.00 95.69 88 ASP A O 1
ATOM 646 N N . ASP A 1 89 ? 13.498 4.791 -19.813 1.00 97.19 89 ASP A N 1
ATOM 647 C CA . ASP A 1 89 ? 12.655 5.951 -19.512 1.00 97.19 89 ASP A CA 1
ATOM 648 C C . ASP A 1 89 ? 11.303 5.594 -18.871 1.00 97.19 89 ASP A C 1
ATOM 650 O O . ASP A 1 89 ? 10.476 6.489 -18.683 1.00 97.19 89 ASP A O 1
ATOM 654 N N . GLU A 1 90 ? 11.052 4.325 -18.533 1.00 98.00 90 GLU A N 1
ATOM 655 C CA . GLU A 1 90 ? 9.770 3.861 -17.995 1.00 98.00 90 GLU A CA 1
ATOM 656 C C . GLU A 1 90 ? 9.958 2.835 -16.870 1.00 98.00 90 GLU A C 1
ATOM 658 O O . GLU A 1 90 ? 10.581 1.786 -17.046 1.00 98.00 90 GLU A O 1
ATOM 663 N N . MET A 1 91 ? 9.364 3.112 -15.706 1.00 96.81 91 MET A N 1
ATOM 664 C CA . MET A 1 91 ? 9.373 2.192 -14.567 1.00 96.81 91 MET A CA 1
ATOM 665 C C . MET A 1 91 ? 8.092 2.285 -13.741 1.00 96.81 91 MET A C 1
ATOM 667 O O . MET A 1 91 ? 7.407 3.314 -13.723 1.00 96.81 91 MET A O 1
ATOM 671 N N . LEU A 1 92 ? 7.795 1.210 -13.018 1.00 97.69 92 LEU A N 1
ATOM 672 C CA . LEU A 1 92 ? 6.730 1.161 -12.024 1.00 97.69 92 LEU A CA 1
ATOM 673 C C . LEU A 1 92 ? 7.336 0.970 -10.637 1.00 97.69 92 LEU A C 1
ATOM 675 O O . LEU A 1 92 ? 8.100 0.031 -10.420 1.00 97.69 92 LEU A O 1
ATOM 679 N N . ALA A 1 93 ? 6.963 1.837 -9.700 1.00 97.12 93 ALA A N 1
ATOM 680 C CA . ALA A 1 93 ? 7.337 1.718 -8.296 1.00 97.12 93 ALA A CA 1
ATOM 681 C C . ALA A 1 93 ? 6.136 1.210 -7.499 1.00 97.12 93 ALA A C 1
ATOM 683 O O . ALA A 1 93 ? 5.126 1.908 -7.381 1.00 97.12 93 ALA A O 1
ATOM 684 N N . TYR A 1 94 ? 6.230 -0.013 -6.985 1.00 97.75 94 TYR A N 1
ATOM 685 C CA . TYR A 1 94 ? 5.158 -0.674 -6.253 1.00 97.75 94 TYR A CA 1
ATOM 686 C C . TYR A 1 94 ? 5.185 -0.341 -4.761 1.00 97.75 94 TYR A C 1
ATOM 688 O O . TYR A 1 94 ? 6.248 -0.212 -4.155 1.00 97.75 94 TYR A O 1
ATOM 696 N N . GLY A 1 95 ? 4.002 -0.243 -4.159 1.00 97.12 95 GLY A N 1
ATOM 697 C CA . GLY A 1 95 ? 3.842 0.067 -2.743 1.00 97.12 95 GLY A CA 1
ATOM 698 C C . GLY A 1 95 ? 2.398 -0.045 -2.268 1.00 97.12 95 GLY A C 1
ATOM 699 O O . GLY A 1 95 ? 1.477 -0.306 -3.046 1.00 97.12 95 GLY A O 1
ATOM 700 N N . TRP A 1 96 ? 2.203 0.142 -0.966 1.00 97.94 96 TRP A N 1
ATOM 701 C CA . TRP A 1 96 ? 0.884 0.118 -0.345 1.00 97.94 96 TRP A CA 1
ATOM 702 C C . TRP A 1 96 ? 0.226 1.493 -0.393 1.00 97.94 96 TRP A C 1
ATOM 704 O O . TRP A 1 96 ? 0.790 2.483 0.065 1.00 97.94 96 TRP A O 1
ATOM 714 N N . CYS A 1 97 ? -0.995 1.521 -0.910 1.00 97.88 97 CYS A N 1
ATOM 715 C CA . CYS A 1 97 ? -1.868 2.684 -0.914 1.00 97.88 97 CYS A CA 1
ATOM 716 C C . CYS A 1 97 ? -3.066 2.443 -0.005 1.00 97.88 97 CYS A C 1
ATOM 718 O O . CYS A 1 97 ? -3.426 1.287 0.244 1.00 97.88 97 CYS A O 1
ATOM 720 N N . PHE A 1 98 ? -3.681 3.523 0.473 1.00 98.25 98 PHE A N 1
ATOM 721 C CA . PHE A 1 98 ? -4.838 3.442 1.351 1.00 98.25 98 PHE A CA 1
ATOM 722 C C . PHE A 1 98 ? -5.950 4.408 0.953 1.00 98.25 98 PHE A C 1
ATOM 724 O O . PHE A 1 98 ? -5.726 5.430 0.310 1.00 98.25 98 PHE A O 1
ATOM 731 N N . SER A 1 99 ? -7.163 4.069 1.367 1.00 98.00 99 SER A N 1
ATOM 732 C CA . SER A 1 99 ? -8.347 4.909 1.243 1.00 98.00 99 SER A CA 1
ATOM 733 C C . SER A 1 99 ? -9.265 4.661 2.427 1.00 98.00 99 SER A C 1
ATOM 735 O O . SER A 1 99 ? -9.274 3.555 2.976 1.00 98.00 99 SER A O 1
ATOM 737 N N . VAL A 1 100 ? -10.079 5.651 2.766 1.00 97.12 100 VAL A N 1
ATOM 738 C CA . VAL A 1 100 ? -11.149 5.525 3.756 1.00 97.12 100 VAL A CA 1
ATOM 739 C C . VAL A 1 100 ? -12.464 5.880 3.079 1.00 97.12 100 VAL A C 1
ATOM 741 O O . VAL A 1 100 ? -12.570 6.931 2.455 1.00 97.12 100 VAL A O 1
ATOM 744 N N . ASN A 1 101 ? -13.455 4.988 3.159 1.00 96.50 101 ASN A N 1
ATOM 745 C CA . ASN A 1 101 ? -14.762 5.146 2.506 1.00 96.50 101 ASN A CA 1
ATOM 746 C C . ASN A 1 101 ? -14.644 5.505 1.012 1.00 96.50 101 ASN A C 1
ATOM 748 O O . ASN A 1 101 ? -15.280 6.440 0.533 1.00 96.50 101 ASN A O 1
ATOM 752 N N . ASP A 1 102 ? -13.785 4.771 0.298 1.00 94.94 102 ASP A N 1
ATOM 753 C CA . ASP A 1 102 ? -13.503 4.941 -1.136 1.00 94.94 102 ASP A CA 1
ATOM 754 C C . ASP A 1 102 ? -12.837 6.286 -1.515 1.00 94.94 102 ASP A C 1
ATOM 756 O O . ASP A 1 102 ? -12.616 6.564 -2.694 1.00 94.94 102 ASP A O 1
ATOM 760 N N . HIS A 1 103 ? -12.439 7.099 -0.529 1.00 95.19 103 HIS A N 1
ATOM 761 C CA . HIS A 1 103 ? -11.643 8.307 -0.726 1.00 95.19 103 HIS A CA 1
ATOM 762 C C . HIS A 1 103 ? -10.164 8.036 -0.425 1.00 95.19 103 HIS A C 1
ATOM 764 O O . HIS A 1 103 ? -9.821 7.625 0.682 1.00 95.19 103 HIS A O 1
ATOM 770 N N . SER A 1 104 ? -9.290 8.264 -1.409 1.00 93.94 104 SER A N 1
ATOM 771 C CA . SER A 1 104 ? -7.831 8.163 -1.268 1.00 93.94 104 SER A CA 1
ATOM 772 C C . SER A 1 104 ? -7.263 9.547 -0.942 1.00 93.94 104 SER A C 1
ATOM 774 O O . SER A 1 104 ? -7.157 10.368 -1.854 1.00 93.94 104 SER A O 1
ATOM 776 N N . PRO A 1 105 ? -6.941 9.845 0.324 1.00 92.81 105 PRO A N 1
ATOM 777 C CA . PRO A 1 105 ? -6.484 11.172 0.708 1.00 92.81 105 PRO A CA 1
ATOM 778 C C . PRO A 1 105 ? -5.029 11.427 0.289 1.00 92.81 105 PRO A C 1
ATOM 780 O O . PRO A 1 105 ? -4.211 10.511 0.253 1.00 92.81 105 PRO A O 1
ATOM 783 N N . GLU A 1 106 ? -4.686 12.694 0.052 1.00 92.94 106 GLU A N 1
ATOM 784 C CA . GLU A 1 106 ? -3.312 13.151 -0.227 1.00 92.94 106 GLU A CA 1
ATOM 785 C C . GLU A 1 106 ? -2.540 13.506 1.062 1.00 92.94 106 GLU A C 1
ATOM 787 O O . GLU A 1 106 ? -1.749 14.446 1.099 1.00 92.94 106 GLU A O 1
ATOM 792 N N . VAL A 1 107 ? -2.795 12.771 2.147 1.00 96.06 107 VAL A N 1
ATOM 793 C CA . VAL A 1 107 ? -2.083 12.897 3.431 1.00 96.06 107 VAL A CA 1
ATOM 794 C C . VAL A 1 107 ? -1.618 11.528 3.906 1.00 96.06 107 VAL A C 1
ATOM 796 O O . VAL A 1 107 ? -2.098 10.495 3.427 1.00 96.06 107 VAL A O 1
ATOM 799 N N . TYR A 1 108 ? -0.700 11.493 4.867 1.00 97.12 108 TYR A N 1
ATOM 800 C CA . TYR A 1 108 ? -0.269 10.220 5.423 1.00 97.12 108 TYR A CA 1
ATOM 801 C C . TYR A 1 108 ? -1.392 9.571 6.260 1.00 97.12 108 TYR A C 1
ATOM 803 O O . TYR A 1 108 ? -2.182 10.268 6.899 1.00 97.12 108 TYR A O 1
ATOM 811 N N . PRO A 1 109 ? -1.445 8.229 6.346 1.00 97.62 109 PRO A N 1
ATOM 812 C CA . PRO A 1 109 ? -2.441 7.507 7.138 1.00 97.62 109 PRO A CA 1
ATOM 813 C C . PRO A 1 109 ? -2.540 7.950 8.603 1.00 97.62 109 PRO A C 1
ATOM 815 O O . PRO A 1 109 ? -3.629 7.908 9.172 1.00 97.62 109 PRO A O 1
ATOM 818 N N . HIS A 1 110 ? -1.433 8.370 9.226 1.00 97.56 110 HIS A N 1
ATOM 819 C CA . HIS A 1 110 ? -1.440 8.871 10.605 1.00 97.56 110 HIS A CA 1
ATOM 820 C C . HIS A 1 110 ? -2.156 10.221 10.775 1.00 97.56 110 HIS A C 1
ATOM 822 O O . HIS A 1 110 ? -2.559 10.553 11.886 1.00 97.56 110 HIS A O 1
ATOM 828 N N . GLU A 1 111 ? -2.337 10.976 9.691 1.00 96.94 111 GLU A N 1
ATOM 829 C CA . GLU A 1 111 ? -2.998 12.287 9.679 1.00 96.94 111 GLU A CA 1
ATOM 830 C C . GLU A 1 111 ? -4.489 12.174 9.343 1.00 96.94 111 GLU A C 1
ATOM 832 O O . GLU A 1 111 ? -5.242 13.126 9.541 1.00 96.94 111 GLU A O 1
ATOM 837 N N . TYR A 1 112 ? -4.932 11.018 8.838 1.00 96.06 112 TYR A N 1
ATOM 838 C CA . TYR A 1 112 ? -6.312 10.815 8.417 1.00 96.06 112 TYR A CA 1
ATOM 839 C C . TYR A 1 112 ? -7.149 10.196 9.549 1.00 96.06 112 TYR A C 1
ATOM 841 O O . TYR A 1 112 ? -6.936 9.023 9.876 1.00 96.06 112 TYR A O 1
ATOM 849 N N . PRO A 1 113 ? -8.095 10.932 10.161 1.00 94.31 113 PRO A N 1
ATOM 850 C CA . PRO A 1 113 ? -8.928 10.408 11.239 1.00 94.31 113 PRO A CA 1
ATOM 851 C C . PRO A 1 113 ? -9.915 9.361 10.719 1.00 94.31 113 PRO A C 1
ATOM 853 O O . PRO A 1 113 ? -10.428 9.472 9.606 1.00 94.31 113 PRO A O 1
ATOM 856 N N . VAL A 1 114 ? -10.205 8.359 11.545 1.00 92.56 114 VAL A N 1
ATOM 857 C CA . VAL A 1 114 ? -11.153 7.288 11.230 1.00 92.56 114 VAL A CA 1
ATOM 858 C C . VAL A 1 114 ? -12.209 7.208 12.319 1.00 92.56 114 VAL A C 1
ATOM 860 O O . VAL A 1 114 ? -11.913 7.185 13.516 1.00 92.56 114 VAL A O 1
ATOM 863 N N . ASN A 1 115 ? -13.459 7.140 11.890 1.00 90.88 115 ASN A N 1
ATOM 864 C CA . ASN A 1 115 ? -14.605 6.987 12.757 1.00 90.88 115 ASN A CA 1
ATOM 865 C C . ASN A 1 115 ? -15.025 5.526 12.887 1.00 90.88 115 ASN A C 1
ATOM 867 O O . ASN A 1 115 ? -14.583 4.607 12.197 1.00 90.88 115 ASN A O 1
ATOM 871 N N . GLN A 1 116 ? -15.959 5.329 13.802 1.00 86.75 116 GLN A N 1
ATOM 872 C CA . GLN A 1 116 ? -16.787 4.143 13.826 1.00 86.75 116 GLN A CA 1
ATOM 873 C C . GLN A 1 116 ? -17.465 3.935 12.456 1.00 86.75 116 GLN A C 1
ATOM 875 O O . GLN A 1 116 ? -17.802 4.899 11.776 1.00 86.75 116 GLN A O 1
ATOM 880 N N . GLN A 1 117 ? -17.641 2.674 12.049 1.00 90.88 117 GLN A N 1
ATOM 881 C CA . GLN A 1 117 ? -18.210 2.257 10.758 1.00 90.88 117 GLN A CA 1
ATOM 882 C C . GLN A 1 117 ? -17.425 2.623 9.483 1.00 90.88 117 GLN A C 1
ATOM 884 O O . GLN A 1 117 ? -17.842 2.230 8.390 1.00 90.88 117 GLN A O 1
ATOM 889 N N . ASP A 1 118 ? -16.291 3.314 9.584 1.00 94.81 118 ASP A N 1
ATOM 890 C CA . ASP A 1 118 ? -15.476 3.617 8.410 1.00 94.81 118 ASP A CA 1
ATOM 891 C C . ASP A 1 118 ? -14.843 2.354 7.812 1.00 94.81 118 ASP A C 1
ATOM 893 O O . ASP A 1 118 ? -14.532 1.370 8.496 1.00 94.81 118 ASP A O 1
ATOM 897 N N . ARG A 1 119 ? -14.629 2.392 6.497 1.00 96.38 119 ARG A N 1
ATOM 898 C CA . ARG A 1 119 ? -14.001 1.314 5.731 1.00 96.38 119 ARG A CA 1
ATOM 899 C C . ARG A 1 119 ? -12.627 1.758 5.262 1.00 96.38 119 ARG A C 1
ATOM 901 O O . ARG A 1 119 ? -12.518 2.527 4.310 1.00 96.38 119 ARG A O 1
ATOM 908 N N . ILE A 1 120 ? -11.588 1.243 5.903 1.00 97.69 120 ILE A N 1
ATOM 909 C CA . ILE A 1 120 ? -10.202 1.392 5.470 1.00 97.69 120 ILE A CA 1
ATOM 910 C C . ILE A 1 120 ? -9.908 0.303 4.435 1.00 97.69 120 ILE A C 1
ATOM 912 O O . ILE A 1 120 ? -10.100 -0.890 4.683 1.00 97.69 120 ILE A O 1
ATOM 916 N N . LEU A 1 121 ? -9.411 0.698 3.272 1.00 98.44 121 LEU A N 1
ATOM 917 C CA . LEU A 1 121 ? -8.894 -0.213 2.260 1.00 98.44 121 LEU A CA 1
ATOM 918 C C . LEU A 1 121 ? -7.414 0.077 2.065 1.00 98.44 121 LEU A C 1
ATOM 920 O O . LEU A 1 121 ? -7.055 1.198 1.730 1.00 98.44 121 LEU A O 1
ATOM 924 N N . TRP A 1 122 ? -6.594 -0.954 2.213 1.00 98.56 122 TRP A N 1
ATOM 925 C CA . TRP A 1 122 ? -5.210 -0.991 1.773 1.00 98.56 122 TRP A CA 1
ATOM 926 C C . TRP A 1 122 ? -5.109 -1.842 0.514 1.00 98.56 122 TRP A C 1
ATOM 928 O O . TRP A 1 122 ? -5.596 -2.975 0.489 1.00 98.56 122 TRP A O 1
ATOM 938 N N . TRP A 1 123 ? -4.456 -1.338 -0.527 1.00 98.44 123 TRP A N 1
ATOM 939 C CA . TRP A 1 123 ? -4.173 -2.123 -1.725 1.00 98.44 123 TRP A CA 1
ATOM 940 C C . TRP A 1 123 ? -2.725 -1.969 -2.152 1.00 98.44 123 TRP A C 1
ATOM 942 O O . TRP A 1 123 ? -2.141 -0.889 -2.053 1.00 98.44 123 TRP A O 1
ATOM 952 N N . TYR A 1 124 ? -2.157 -3.055 -2.666 1.00 97.88 124 TYR A N 1
ATOM 953 C CA . TYR A 1 124 ? -0.865 -2.986 -3.322 1.00 97.88 124 TYR A CA 1
ATOM 954 C C . TYR A 1 124 ? -1.049 -2.397 -4.721 1.00 97.88 124 TYR A C 1
ATOM 956 O O . TYR A 1 124 ? -1.762 -2.945 -5.573 1.00 97.88 124 TYR A O 1
ATOM 964 N N . GLY A 1 125 ? -0.443 -1.240 -4.938 1.00 97.50 125 GLY A N 1
ATOM 965 C CA . GLY A 1 125 ? -0.513 -0.487 -6.176 1.00 97.50 125 GLY A CA 1
ATOM 966 C C . GLY A 1 125 ? 0.869 -0.110 -6.675 1.00 97.50 125 GLY A C 1
ATOM 967 O O . GLY A 1 125 ? 1.883 -0.562 -6.146 1.00 97.50 125 GLY A O 1
ATOM 968 N N . TYR A 1 126 ? 0.900 0.714 -7.712 1.00 97.62 126 TYR A N 1
ATOM 969 C CA . TYR A 1 126 ? 2.133 1.286 -8.222 1.00 97.62 126 TYR A CA 1
ATOM 970 C C . TYR A 1 126 ? 1.956 2.742 -8.636 1.00 97.62 126 TYR A C 1
ATOM 972 O O . TYR A 1 126 ? 0.868 3.171 -9.042 1.00 97.62 126 TYR A O 1
ATOM 980 N N . ALA A 1 127 ? 3.054 3.483 -8.550 1.00 97.25 127 ALA A N 1
ATOM 981 C CA . ALA A 1 127 ? 3.250 4.732 -9.259 1.00 97.25 127 ALA A CA 1
ATOM 982 C C . ALA A 1 127 ? 3.940 4.455 -10.599 1.00 97.25 127 ALA A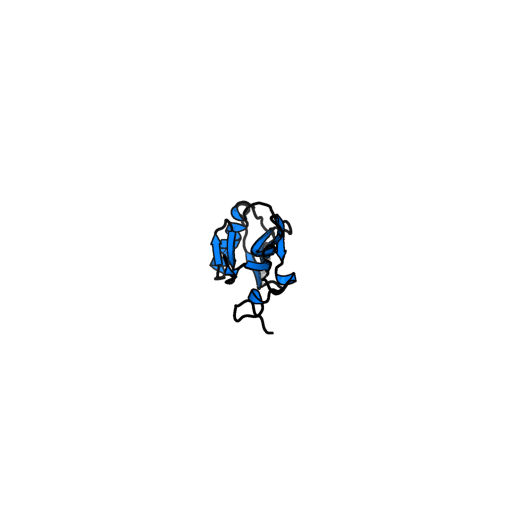 C 1
ATOM 984 O O . ALA A 1 127 ? 4.797 3.575 -10.694 1.00 97.25 127 ALA A O 1
ATOM 985 N N . HIS A 1 128 ? 3.547 5.183 -11.642 1.00 97.94 128 HIS A N 1
ATOM 986 C CA . HIS A 1 128 ? 4.083 5.011 -12.993 1.00 97.94 128 HIS A CA 1
ATOM 987 C C . HIS A 1 128 ? 4.939 6.211 -13.357 1.00 97.94 128 HIS A C 1
ATOM 989 O O . HIS A 1 128 ? 4.431 7.329 -13.425 1.00 97.94 128 HIS A O 1
ATOM 995 N N . TYR A 1 129 ? 6.219 5.961 -13.597 1.00 97.44 129 TYR A N 1
ATOM 996 C CA . TYR A 1 129 ? 7.155 6.939 -14.121 1.00 97.44 129 TYR A CA 1
ATOM 997 C C . TYR A 1 129 ? 7.371 6.714 -15.615 1.00 97.44 129 TYR A C 1
ATOM 999 O O . TYR A 1 129 ? 7.623 5.583 -16.040 1.00 97.44 129 TYR A O 1
ATOM 1007 N N . LYS A 1 130 ? 7.291 7.783 -16.407 1.00 98.00 130 LYS A N 1
ATOM 1008 C CA . LYS A 1 130 ? 7.547 7.746 -17.846 1.00 98.00 130 LYS A CA 1
ATOM 1009 C C . LYS A 1 130 ? 8.130 9.075 -18.316 1.00 98.00 130 LYS A C 1
ATOM 1011 O O . LYS A 1 130 ? 7.527 10.119 -18.087 1.00 98.00 130 LYS A O 1
ATOM 1016 N N . ARG A 1 131 ? 9.276 9.039 -19.004 1.00 97.31 131 ARG A N 1
ATOM 1017 C CA . ARG A 1 131 ? 9.919 10.208 -19.644 1.00 97.31 131 ARG A CA 1
ATOM 1018 C C . ARG A 1 131 ? 10.127 11.411 -18.715 1.00 97.31 131 ARG A C 1
ATOM 1020 O O . ARG A 1 131 ? 9.894 12.545 -19.118 1.00 97.31 131 ARG A O 1
ATOM 1027 N N . GLY A 1 132 ? 10.569 11.185 -17.481 1.00 95.44 132 GLY A N 1
ATOM 1028 C CA . GLY A 1 132 ? 10.799 12.284 -16.534 1.00 95.44 132 GLY A CA 1
ATOM 1029 C C . GLY A 1 132 ? 9.659 12.542 -15.554 1.00 95.44 132 GLY A C 1
ATOM 1030 O O . GLY A 1 132 ? 9.882 13.239 -14.568 1.00 95.44 132 GLY A O 1
ATOM 1031 N N . GLU A 1 133 ? 8.473 11.974 -15.778 1.00 97.06 133 GLU A N 1
ATOM 1032 C CA . GLU A 1 133 ? 7.258 12.353 -15.053 1.00 97.06 133 GLU A CA 1
ATOM 1033 C C . GLU A 1 133 ? 6.596 11.169 -14.344 1.00 97.06 133 GLU A C 1
ATOM 1035 O O . GLU A 1 133 ? 6.507 10.067 -14.885 1.00 97.06 133 GLU A O 1
ATOM 1040 N N . TRP A 1 134 ? 6.072 11.416 -13.140 1.00 94.00 134 TRP A N 1
ATOM 1041 C CA . TRP A 1 134 ? 5.170 10.496 -12.448 1.00 94.00 134 TRP A CA 1
ATOM 1042 C C . TRP A 1 134 ? 3.738 10.739 -12.926 1.00 94.00 134 TRP A C 1
ATOM 1044 O O . TRP A 1 134 ? 3.099 11.705 -12.516 1.00 94.00 134 TRP A O 1
ATOM 1054 N N . ILE A 1 135 ? 3.237 9.870 -13.802 1.00 94.75 135 ILE A N 1
ATOM 1055 C CA . ILE A 1 135 ? 1.960 10.076 -14.501 1.00 94.75 135 ILE A CA 1
ATOM 1056 C C . ILE A 1 135 ? 0.754 9.487 -13.764 1.00 94.75 135 ILE A C 1
ATOM 1058 O O . ILE A 1 135 ? -0.376 9.912 -13.992 1.00 94.75 135 ILE A O 1
ATOM 1062 N N . THR A 1 136 ? 0.968 8.500 -12.890 1.00 93.50 136 THR A N 1
ATOM 1063 C CA . THR A 1 136 ? -0.083 7.952 -12.018 1.00 93.50 136 THR A CA 1
ATOM 1064 C C . THR A 1 136 ? 0.498 7.526 -10.679 1.00 93.50 136 THR A C 1
ATOM 1066 O O . THR A 1 136 ? 1.687 7.212 -10.581 1.00 93.50 136 THR A O 1
ATOM 1069 N N . GLN A 1 137 ? -0.357 7.471 -9.660 1.00 92.94 137 GLN A N 1
ATOM 1070 C CA . GLN A 1 137 ? -0.054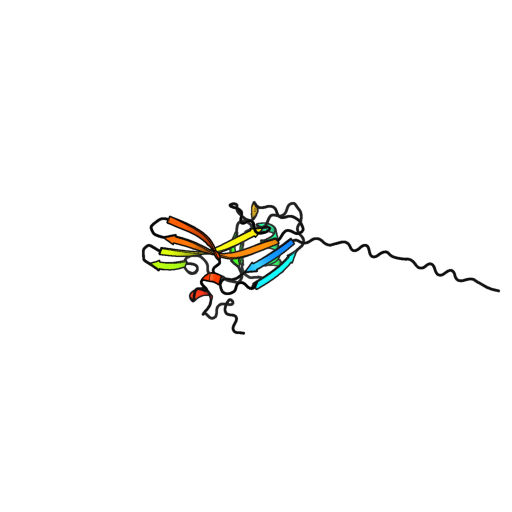 6.910 -8.349 1.00 92.94 137 GLN A CA 1
ATOM 1071 C C . GLN A 1 137 ? -1.175 5.964 -7.931 1.00 92.94 137 GLN A C 1
ATOM 1073 O O . GLN A 1 137 ? -2.324 6.118 -8.345 1.00 92.94 137 GLN A O 1
ATOM 1078 N N . CYS A 1 138 ? -0.827 4.969 -7.119 1.00 95.62 138 CYS A N 1
ATOM 1079 C CA . CYS A 1 138 ? -1.779 4.035 -6.533 1.00 95.62 138 CYS A CA 1
ATOM 1080 C C . CYS A 1 138 ? -2.661 3.268 -7.531 1.00 95.62 138 CYS A C 1
ATOM 1082 O O . CYS A 1 138 ? -3.751 2.808 -7.180 1.00 95.62 138 CYS A O 1
ATOM 1084 N N . THR A 1 139 ? -2.181 3.033 -8.758 1.00 97.00 139 THR A N 1
ATOM 1085 C CA . THR A 1 139 ? -2.882 2.139 -9.689 1.00 97.00 139 THR A CA 1
ATOM 1086 C C . THR A 1 139 ? -2.819 0.705 -9.150 1.00 97.00 139 THR A C 1
ATOM 1088 O O . THR A 1 139 ? -1.719 0.231 -8.869 1.00 97.00 139 THR A O 1
ATOM 1091 N N . PRO A 1 140 ? -3.943 -0.025 -8.996 1.00 97.31 140 PRO A N 1
ATOM 1092 C CA . PRO A 1 140 ? -3.906 -1.342 -8.366 1.00 97.31 140 PRO A CA 1
ATOM 1093 C C . PRO A 1 140 ? -3.094 -2.374 -9.158 1.00 97.31 140 PRO A C 1
ATOM 1095 O O . PRO A 1 140 ? -3.356 -2.614 -10.342 1.00 97.31 140 PRO A O 1
ATOM 1098 N N . ALA A 1 141 ? -2.146 -3.038 -8.491 1.00 97.12 141 ALA A N 1
ATOM 1099 C CA . ALA A 1 141 ? -1.209 -3.966 -9.126 1.00 97.12 141 ALA A CA 1
ATOM 1100 C C . ALA A 1 141 ? -1.901 -5.215 -9.705 1.00 97.12 141 ALA A C 1
ATOM 1102 O O . ALA A 1 141 ? -1.496 -5.708 -10.762 1.00 97.12 141 ALA A O 1
ATOM 1103 N N . PHE A 1 142 ? -3.010 -5.661 -9.101 1.00 96.19 142 PHE A N 1
ATOM 1104 C CA . PHE A 1 142 ? -3.791 -6.817 -9.571 1.00 96.19 142 PHE A CA 1
ATOM 1105 C C . PHE A 1 142 ? 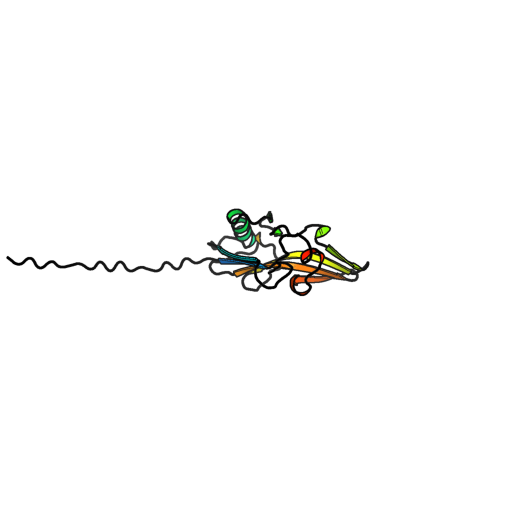-4.384 -6.648 -10.972 1.00 96.19 142 PHE A C 1
ATOM 1107 O O . PHE A 1 142 ? -4.793 -7.637 -11.582 1.00 96.19 142 PHE A O 1
ATOM 1114 N N . ARG A 1 143 ? -4.437 -5.419 -11.505 1.00 95.62 143 ARG A N 1
ATOM 1115 C CA . ARG A 1 143 ? -4.845 -5.176 -12.897 1.00 95.62 143 ARG A CA 1
ATOM 1116 C C . ARG A 1 143 ? -3.778 -5.629 -13.895 1.00 95.62 143 ARG A C 1
ATOM 1118 O O . ARG A 1 143 ? -4.132 -6.050 -14.989 1.00 95.62 143 ARG A O 1
ATOM 1125 N N . ARG A 1 144 ? -2.496 -5.566 -13.512 1.00 94.31 144 ARG A N 1
ATOM 1126 C CA . ARG A 1 144 ? -1.353 -6.010 -14.331 1.00 94.31 144 ARG A CA 1
ATOM 1127 C C . ARG A 1 144 ? -0.888 -7.425 -13.995 1.00 94.31 144 ARG A C 1
ATOM 1129 O O . ARG A 1 144 ? -0.450 -8.126 -14.897 1.00 94.31 144 ARG A O 1
ATOM 1136 N N . LYS A 1 145 ? -0.992 -7.840 -12.725 1.00 92.81 145 LYS A N 1
ATOM 1137 C CA . LYS A 1 145 ? -0.506 -9.141 -12.218 1.00 92.81 145 LYS A CA 1
ATOM 1138 C C . LYS A 1 145 ? 0.969 -9.397 -12.578 1.00 92.81 145 LYS A C 1
ATOM 1140 O O . LYS A 1 145 ? 1.267 -10.367 -13.278 1.00 92.81 145 LYS A O 1
ATOM 1145 N N . PRO A 1 146 ? 1.894 -8.525 -12.148 1.00 91.19 146 PRO A N 1
ATOM 1146 C CA . PRO A 1 146 ? 3.291 -8.625 -12.554 1.00 91.19 146 PRO A CA 1
ATOM 1147 C C . PRO A 1 146 ? 3.913 -9.951 -12.092 1.00 91.19 146 PRO A C 1
ATOM 1149 O O . PRO A 1 146 ? 3.706 -10.399 -10.961 1.00 91.19 146 PRO A O 1
ATOM 1152 N N . ALA A 1 147 ? 4.678 -10.592 -12.979 1.00 89.69 147 ALA A N 1
ATOM 1153 C CA . ALA A 1 147 ? 5.176 -11.952 -12.773 1.00 89.69 147 ALA A CA 1
ATOM 1154 C C . ALA A 1 147 ? 6.052 -12.082 -11.517 1.00 89.69 147 ALA A C 1
ATOM 1156 O O . ALA A 1 147 ? 5.890 -13.035 -10.758 1.00 89.69 147 ALA A O 1
ATOM 1157 N N . PHE A 1 148 ? 6.907 -11.093 -11.244 1.00 87.94 148 PHE A N 1
ATOM 1158 C CA . PHE A 1 148 ? 7.792 -11.101 -10.074 1.00 87.94 148 PHE A CA 1
ATOM 1159 C C . PHE A 1 148 ? 7.034 -11.061 -8.733 1.00 87.94 148 PHE A C 1
ATOM 1161 O O . PHE A 1 148 ? 7.553 -11.540 -7.728 1.00 87.94 148 PHE A O 1
ATOM 1168 N N . LEU A 1 149 ? 5.789 -10.562 -8.713 1.00 90.50 149 LEU A N 1
ATOM 1169 C CA . LEU A 1 149 ? 4.921 -10.606 -7.529 1.00 90.50 149 LEU A CA 1
ATOM 1170 C C . LEU A 1 149 ? 4.017 -11.844 -7.503 1.00 90.50 149 LEU A C 1
ATOM 1172 O O . LEU A 1 149 ? 3.674 -12.316 -6.423 1.00 90.50 149 LEU A O 1
ATOM 1176 N N . CYS A 1 150 ? 3.609 -12.349 -8.672 1.00 89.88 150 CYS A N 1
ATOM 1177 C CA . CYS A 1 150 ? 2.496 -13.299 -8.786 1.00 89.88 150 CYS A CA 1
ATOM 1178 C C . CYS A 1 150 ? 2.863 -14.711 -9.257 1.00 89.88 150 CYS A C 1
ATOM 1180 O O . CYS A 1 150 ? 1.989 -15.577 -9.260 1.00 89.88 150 CYS A O 1
ATOM 1182 N N . GLN A 1 151 ? 4.103 -14.962 -9.680 1.00 77.94 151 GLN A N 1
ATOM 1183 C CA . GLN A 1 151 ? 4.528 -16.243 -10.271 1.00 77.94 151 GLN A CA 1
ATOM 1184 C C . GLN A 1 151 ? 5.725 -16.894 -9.544 1.00 77.94 151 GLN A C 1
ATOM 1186 O O . GLN A 1 151 ? 6.342 -17.807 -10.086 1.00 77.94 151 GLN A O 1
ATOM 1191 N N . GLY A 1 152 ? 6.048 -16.462 -8.318 1.00 63.50 152 GLY A N 1
ATOM 1192 C CA . GLY A 1 152 ? 7.127 -17.027 -7.492 1.00 63.50 152 GLY A CA 1
ATOM 1193 C C . GLY A 1 152 ? 6.636 -17.802 -6.256 1.00 63.50 152 GLY A C 1
ATOM 1194 O O . GLY A 1 152 ? 5.443 -17.806 -5.972 1.00 63.50 152 GLY A O 1
ATOM 1195 N N . PRO A 1 153 ? 7.544 -18.413 -5.466 1.00 54.12 153 PRO A N 1
ATOM 1196 C CA . PRO A 1 153 ? 7.222 -19.064 -4.186 1.00 54.12 153 PRO A CA 1
ATOM 1197 C C . PRO A 1 153 ? 6.844 -18.073 -3.065 1.00 54.12 153 PRO A C 1
ATOM 1199 O O . PRO A 1 153 ? 6.696 -18.468 -1.909 1.00 54.12 153 PRO A O 1
ATOM 1202 N N . SER A 1 154 ? 6.717 -16.781 -3.380 1.00 51.50 154 SER A N 1
ATOM 1203 C CA . SER A 1 154 ? 6.241 -15.767 -2.447 1.00 51.50 154 SER A CA 1
ATOM 1204 C C . SER A 1 154 ? 4.782 -16.044 -2.072 1.00 51.50 154 SER A C 1
ATOM 1206 O O . SER A 1 154 ? 3.990 -16.545 -2.870 1.00 51.50 154 SER A O 1
ATOM 1208 N N . GLN A 1 155 ? 4.411 -15.699 -0.839 1.00 52.81 155 GLN A N 1
ATOM 1209 C CA . GLN A 1 155 ? 3.113 -15.996 -0.206 1.00 52.81 155 GLN A CA 1
ATOM 1210 C C . GLN A 1 155 ? 1.880 -15.441 -0.960 1.00 52.81 155 GLN A C 1
ATOM 1212 O O . GLN A 1 155 ? 0.739 -15.691 -0.575 1.00 52.81 155 GLN A O 1
ATOM 1217 N N . PHE A 1 156 ? 2.099 -14.687 -2.039 1.00 56.25 156 PHE A N 1
ATOM 1218 C CA . PHE A 1 156 ? 1.078 -14.136 -2.928 1.00 56.25 156 PHE A CA 1
ATOM 1219 C C . PHE A 1 156 ? 0.649 -15.107 -4.036 1.00 56.25 156 PHE A C 1
ATOM 1221 O O . PHE A 1 156 ? -0.375 -14.883 -4.687 1.00 56.25 156 PHE A O 1
ATOM 1228 N N . TYR A 1 157 ? 1.387 -16.204 -4.228 1.00 44.88 157 TYR A N 1
ATOM 1229 C CA . TYR A 1 157 ? 0.979 -17.317 -5.073 1.00 44.88 157 TYR A CA 1
ATOM 1230 C C . TYR A 1 157 ? -0.101 -18.135 -4.351 1.00 44.88 157 TYR A C 1
ATOM 1232 O O . TYR A 1 157 ? 0.187 -18.928 -3.458 1.00 44.88 157 TYR A O 1
ATOM 1240 N N . ARG A 1 158 ? -1.371 -17.944 -4.731 1.00 48.94 158 ARG A N 1
ATOM 1241 C CA . ARG A 1 158 ? -2.446 -18.901 -4.421 1.00 48.94 158 ARG A CA 1
ATOM 1242 C C . ARG A 1 158 ? -2.670 -19.813 -5.633 1.00 48.94 158 ARG A C 1
ATOM 1244 O O . ARG A 1 158 ? -3.480 -19.453 -6.495 1.00 48.94 158 ARG A O 1
ATOM 1251 N N . PRO A 1 159 ? -2.009 -20.982 -5.735 1.00 40.16 159 PRO A N 1
ATOM 1252 C CA . PRO A 1 159 ? -2.576 -22.059 -6.525 1.00 40.16 159 PRO A CA 1
ATOM 1253 C C . PRO A 1 159 ? -3.835 -22.535 -5.780 1.00 40.16 159 PRO A C 1
ATOM 1255 O O . PRO A 1 159 ? -3.890 -22.494 -4.551 1.00 40.16 159 PRO A O 1
ATOM 1258 N N . ARG A 1 160 ? -4.881 -22.854 -6.541 1.00 42.44 160 ARG A N 1
ATOM 1259 C CA . ARG A 1 160 ? -6.202 -23.223 -6.017 1.00 42.44 160 ARG A CA 1
ATOM 1260 C C . ARG A 1 160 ? -6.161 -24.457 -5.129 1.00 42.44 160 ARG A C 1
ATOM 1262 O O . ARG A 1 160 ? -5.390 -25.378 -5.475 1.00 42.44 160 ARG A O 1
#

Sequence (160 aa):
MGRLLVTVFLFVGLASVKASAAWITFVGPCDQRPLTVIETPAHSTSSAGAITLAVLQRSEIPFVGTEQGFASIFGTPTGMDSMEVISDDEMLAYGWCFSVNDHSPEVYPHEYPVNQQDRILWWYGYAHYKRGEWITQCTPAFRRKPAFLCQGPSQFYRPR

Nearest PDB structures (foldseek):
  3u7z-assembly2_B  TM=6.967E-01  e=5.533E-04  Mediterraneibacter gnavus ATCC 29149
  2pmv-assembly3_C  TM=5.870E-01  e=6.626E-04  Homo sapiens
  3kq4-assembly1_A  TM=5.418E-01  e=2.974E-03  Homo sapiens
  7v8e-assembly2_D  TM=6.329E-01  e=1.993E-01  Homo sapiens
  3u52-assembly1_E  TM=3.670E-01  e=2.857E-01  Stutzerimonas stutzeri

Solvent-accessible surface area (backbone atoms only — not comparable to full-atom values): 9223 Å² total; per-residue (Å²): 142,82,85,82,80,82,81,79,78,79,79,76,74,82,75,79,75,76,81,60,36,17,37,42,35,36,26,46,46,53,42,87,62,61,78,47,74,45,79,39,83,40,50,78,86,36,17,49,12,51,53,48,48,53,50,33,62,76,67,69,49,51,66,43,68,56,32,65,46,48,57,21,58,74,71,46,55,52,76,76,73,20,48,48,78,78,50,100,53,29,36,35,47,46,42,62,38,60,26,50,73,89,41,65,67,101,62,48,37,50,75,39,75,33,42,55,64,36,38,38,39,36,34,30,11,26,31,36,38,48,77,94,39,77,80,46,66,61,46,58,30,34,81,73,39,52,58,89,64,42,72,47,97,50,90,62,45,75,79,132

Radius of gyration: 22.58 Å; Cα contacts (8 Å, |Δi|>4): 313; chains: 1; bounding box: 70×37×71 Å

Foldseek 3Di:
DDDDDDPPPPCPPPPPPPQFWEKEFEAEQADNDTPDIDTGHADQAAFQLRRVVVVCVVVVFDFDDGSQFTQDTNPDDHDPLQKDDPDPFKIKRKGKFKDKPPHGDPGGRRPHGDDTHIYMYIAIAIFITGRHDGPDGRHGNNVVRDCSREVDPRPNDDDD